Protein AF-A0A7W0ARV0-F1 (afdb_monomer_lite)

pLDDT: mean 85.81, std 12.89, range [47.56, 97.88]

Secondary structure (DSSP, 8-state):
--HHHHHHT-TTTT---------HHHHHHHHHHHHHHTS-HHHHHHHHHHHHHHHHHHHHHHHHHHHHHHHHHHHHHHHHH--

Sequence (83 aa):
MNRYERISNNKNAGKTFVRAKVTELQKEQLETLAEINGTSKDELLNEVVINFIEFNLEAIGKYEDEIQKVKSEAKANINKKVF

Foldseek 3Di:
DDPVVVQVPPPCVPPDADDDDDDPVVVVVLVVVCVVVVHDSRVSVVVVVVVVVVVVVVVVVVVVVVVVVVVVVVVVVVVVVVD

Structure (mmCIF, N/CA/C/O backbone):
data_AF-A0A7W0ARV0-F1
#
_entry.id   AF-A0A7W0ARV0-F1
#
loop_
_atom_site.group_PDB
_atom_site.id
_atom_site.type_symbol
_atom_site.label_atom_id
_atom_site.label_alt_id
_atom_site.label_comp_id
_atom_site.label_asym_id
_atom_site.label_entity_id
_atom_site.label_seq_id
_atom_site.pdbx_PDB_ins_code
_atom_site.Cartn_x
_atom_site.Cartn_y
_atom_site.Cartn_z
_atom_site.occupancy
_atom_site.B_iso_or_equiv
_atom_site.auth_seq_id
_atom_site.auth_comp_id
_atom_site.auth_asym_id
_atom_site.auth_atom_id
_atom_site.pdbx_PDB_model_num
ATOM 1 N N . MET A 1 1 ? 1.032 5.982 -42.679 1.00 58.12 1 MET A N 1
ATOM 2 C CA . MET A 1 1 ? 0.388 5.324 -41.523 1.00 58.12 1 MET A CA 1
ATOM 3 C C . MET A 1 1 ? -0.850 6.109 -41.115 1.00 58.12 1 MET A C 1
ATOM 5 O O . MET A 1 1 ? -0.748 7.295 -40.802 1.00 58.12 1 MET A O 1
ATOM 9 N N . ASN A 1 2 ? -2.008 5.465 -41.200 1.00 67.56 2 ASN A N 1
ATOM 10 C CA . ASN A 1 2 ? -3.343 6.025 -40.966 1.00 67.56 2 ASN A CA 1
ATOM 11 C C . ASN A 1 2 ? -3.612 6.194 -39.444 1.00 67.56 2 ASN A C 1
ATOM 13 O O . ASN A 1 2 ? -3.097 5.428 -38.634 1.00 67.56 2 ASN A O 1
ATOM 17 N N . ARG A 1 3 ? -4.412 7.194 -39.028 1.00 57.25 3 ARG A N 1
ATOM 18 C CA . ARG A 1 3 ? -4.851 7.394 -37.625 1.00 57.25 3 ARG A CA 1
ATOM 19 C C . ARG A 1 3 ? -5.453 6.134 -36.983 1.00 57.25 3 ARG A C 1
ATOM 21 O O . ARG A 1 3 ? -5.211 5.902 -35.804 1.00 57.25 3 ARG A O 1
ATOM 28 N N . TYR A 1 4 ? -6.175 5.320 -37.746 1.00 60.34 4 TYR A N 1
ATOM 29 C CA . TYR A 1 4 ? -6.751 4.059 -37.278 1.00 60.34 4 TYR A CA 1
ATOM 30 C C . TYR A 1 4 ? -5.676 2.999 -36.975 1.00 60.34 4 TYR A C 1
ATOM 32 O O . TYR A 1 4 ? -5.768 2.333 -35.948 1.00 60.34 4 TYR A O 1
ATOM 40 N N . GLU A 1 5 ? -4.598 2.929 -37.767 1.00 58.22 5 GLU A N 1
ATOM 41 C CA . GLU A 1 5 ? -3.448 2.043 -37.494 1.00 58.22 5 GLU A CA 1
ATOM 42 C C . GLU A 1 5 ? -2.653 2.481 -36.251 1.00 58.22 5 GLU A C 1
ATOM 44 O O . GLU A 1 5 ? -2.055 1.656 -35.563 1.00 58.22 5 GLU A O 1
ATOM 49 N N . ARG A 1 6 ? -2.639 3.786 -35.926 1.00 59.94 6 ARG A N 1
ATOM 50 C CA . ARG A 1 6 ? -1.976 4.288 -34.706 1.00 59.94 6 ARG A CA 1
ATOM 51 C C . ARG A 1 6 ? -2.706 3.877 -33.430 1.00 59.94 6 ARG A C 1
ATOM 53 O O . ARG A 1 6 ? -2.054 3.621 -32.424 1.00 59.94 6 ARG A O 1
ATOM 60 N N . ILE A 1 7 ? -4.039 3.845 -33.460 1.00 61.16 7 ILE A N 1
ATOM 61 C CA . ILE A 1 7 ? -4.857 3.464 -32.302 1.00 61.16 7 ILE A CA 1
ATOM 62 C C . ILE A 1 7 ? -4.827 1.942 -32.115 1.00 61.16 7 ILE A C 1
ATOM 64 O O . ILE A 1 7 ? -4.673 1.488 -30.984 1.00 61.16 7 ILE A O 1
ATOM 68 N N . SER A 1 8 ? -4.876 1.158 -33.201 1.00 63.06 8 SER A N 1
ATOM 69 C CA . SER A 1 8 ? -4.798 -0.310 -33.126 1.00 63.06 8 SER A CA 1
ATOM 70 C C . SER A 1 8 ? -3.440 -0.829 -32.635 1.00 63.06 8 SER A C 1
ATOM 72 O O . SER A 1 8 ? -3.382 -1.905 -32.053 1.00 63.06 8 SER A O 1
ATOM 74 N N . ASN A 1 9 ? -2.357 -0.062 -32.817 1.00 67.88 9 ASN A N 1
ATOM 75 C CA . ASN A 1 9 ? -1.008 -0.420 -32.357 1.00 67.88 9 ASN A CA 1
ATOM 76 C C . ASN A 1 9 ? -0.621 0.190 -30.996 1.00 67.88 9 ASN A C 1
ATOM 78 O O . ASN A 1 9 ? 0.526 0.056 -30.560 1.00 67.88 9 ASN A O 1
ATOM 82 N N . ASN A 1 10 ? -1.545 0.862 -30.302 1.00 75.75 10 ASN A N 1
ATOM 83 C CA . ASN A 1 10 ? -1.262 1.400 -28.977 1.00 75.75 10 ASN A CA 1
ATOM 84 C C . ASN A 1 10 ? -1.368 0.296 -27.910 1.00 75.75 10 ASN A C 1
ATOM 86 O O . ASN A 1 10 ? -2.454 0.009 -27.410 1.00 75.75 10 ASN A O 1
ATOM 90 N N . LYS A 1 11 ? -0.222 -0.262 -27.493 1.00 76.94 11 LYS A N 1
ATOM 91 C CA . LYS A 1 11 ? -0.116 -1.267 -26.409 1.00 76.94 11 LYS A CA 1
ATOM 92 C C . LYS A 1 11 ? -0.667 -0.805 -25.045 1.00 76.94 11 LYS A C 1
ATOM 94 O O . LYS A 1 11 ? -0.752 -1.616 -24.119 1.00 76.94 11 LYS A O 1
ATOM 99 N N . ASN A 1 12 ? -1.004 0.477 -24.911 1.00 74.31 12 ASN A N 1
ATOM 100 C CA . ASN A 1 12 ? -1.528 1.092 -23.694 1.00 74.31 12 ASN A CA 1
ATOM 101 C C . ASN A 1 12 ? -3.035 1.388 -23.761 1.00 74.31 12 ASN A C 1
ATOM 103 O O . ASN A 1 12 ? -3.588 1.900 -22.790 1.00 74.31 12 ASN A O 1
ATOM 107 N N . ALA A 1 13 ? -3.712 1.092 -24.876 1.00 79.75 13 ALA A N 1
ATOM 108 C CA . ALA A 1 13 ? -5.160 1.261 -24.971 1.00 79.75 13 ALA A CA 1
ATOM 109 C C . ALA A 1 13 ? -5.875 0.395 -23.913 1.00 79.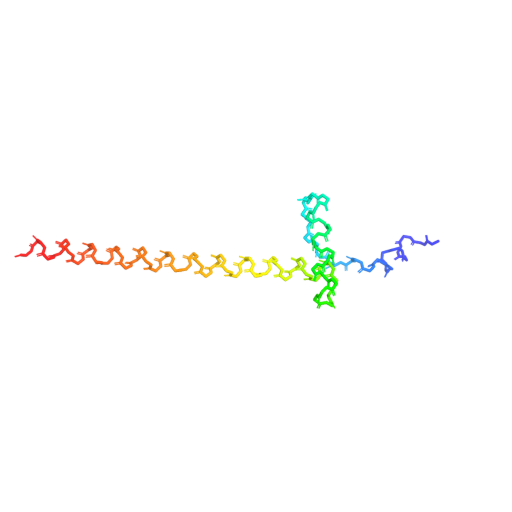75 13 ALA A C 1
ATOM 111 O O . ALA A 1 13 ? -5.607 -0.798 -23.802 1.00 79.75 13 ALA A O 1
ATOM 112 N N . GLY A 1 14 ? -6.759 1.009 -23.119 1.00 78.81 14 GLY A N 1
ATOM 113 C CA . GLY A 1 14 ? -7.510 0.333 -22.052 1.00 78.81 14 GLY A CA 1
ATOM 114 C C . GLY A 1 14 ? -6.750 0.107 -20.739 1.00 78.81 14 GLY A C 1
ATOM 115 O O . GLY A 1 14 ? -7.331 -0.441 -19.808 1.00 78.81 14 GLY A O 1
ATOM 116 N N . LYS A 1 15 ? -5.484 0.535 -20.628 1.00 78.75 15 LYS A N 1
ATOM 117 C CA . LYS A 1 15 ? -4.703 0.419 -19.386 1.00 78.75 15 LYS A CA 1
ATOM 118 C C . LYS A 1 15 ? -4.818 1.681 -18.531 1.00 78.75 15 LYS A C 1
ATOM 120 O O . LYS A 1 15 ? -4.712 2.796 -19.042 1.00 78.75 15 LYS A O 1
ATOM 125 N N . THR A 1 16 ? -4.977 1.502 -17.223 1.00 75.69 16 THR A N 1
ATOM 126 C CA . THR A 1 16 ? -4.886 2.564 -16.210 1.00 75.69 16 THR A CA 1
ATOM 127 C C . THR A 1 16 ? -3.531 2.503 -15.520 1.00 75.69 16 THR A C 1
ATOM 129 O O . THR A 1 16 ? -3.073 1.422 -15.166 1.00 75.69 16 THR A O 1
ATOM 132 N N . PHE A 1 17 ? -2.895 3.656 -15.318 1.00 72.94 17 PHE A N 1
ATOM 133 C CA . PHE A 1 17 ? -1.551 3.743 -14.748 1.00 72.94 17 PHE A CA 1
ATOM 134 C C . PHE A 1 17 ? -1.579 4.538 -13.448 1.00 72.94 17 PHE A C 1
ATOM 136 O O . PHE A 1 17 ? -2.106 5.654 -13.422 1.00 72.94 17 PHE A O 1
ATOM 143 N N . VAL A 1 18 ? -0.950 4.004 -12.403 1.00 70.94 18 VAL A N 1
ATOM 144 C CA . VAL A 1 18 ? -0.609 4.781 -11.210 1.00 70.94 18 VAL A CA 1
ATOM 145 C C . VAL A 1 18 ? 0.651 5.586 -11.520 1.00 70.94 18 VAL A C 1
ATOM 147 O O . VAL A 1 18 ? 1.641 5.046 -12.006 1.00 70.94 18 VAL A O 1
ATOM 150 N N . ARG A 1 19 ? 0.613 6.898 -11.273 1.00 79.81 19 ARG A N 1
ATOM 151 C CA . ARG A 1 19 ? 1.776 7.781 -11.412 1.00 79.81 19 ARG A CA 1
ATOM 152 C C . ARG A 1 19 ? 2.048 8.440 -10.075 1.00 79.81 19 ARG A C 1
ATOM 154 O O . ARG A 1 19 ? 1.171 9.105 -9.533 1.00 79.81 19 ARG A O 1
ATOM 161 N N . ALA A 1 20 ? 3.268 8.291 -9.581 1.00 80.81 20 ALA A N 1
ATOM 162 C CA . ALA A 1 20 ? 3.722 8.938 -8.363 1.00 80.81 20 ALA A CA 1
ATOM 163 C C . ALA A 1 20 ? 4.831 9.938 -8.689 1.00 80.81 20 ALA A C 1
ATOM 165 O O . ALA A 1 20 ? 5.690 9.685 -9.536 1.00 80.81 20 ALA A O 1
ATOM 166 N N . LYS A 1 21 ? 4.821 11.082 -8.003 1.00 89.12 21 LYS A N 1
ATOM 167 C CA . LYS A 1 21 ? 5.985 11.964 -7.973 1.00 89.12 21 LYS A CA 1
ATOM 168 C C . LYS A 1 21 ? 6.991 11.353 -7.003 1.00 89.12 21 LYS A C 1
ATOM 170 O O . LYS A 1 21 ? 6.696 11.254 -5.817 1.00 89.12 21 LYS A O 1
ATOM 175 N N . VAL A 1 22 ? 8.150 10.965 -7.518 1.00 86.75 22 VAL A N 1
ATOM 176 C CA . VAL A 1 22 ? 9.234 10.350 -6.745 1.00 86.75 22 VAL A CA 1
ATOM 177 C C . VAL A 1 22 ? 10.498 11.198 -6.835 1.00 86.75 22 VAL A C 1
ATOM 179 O O . VAL A 1 22 ? 10.671 11.964 -7.785 1.00 86.75 22 VAL A O 1
ATOM 182 N N . THR A 1 23 ? 11.367 11.091 -5.836 1.00 95.69 23 THR A N 1
ATOM 183 C CA . THR A 1 23 ? 12.737 11.615 -5.903 1.00 95.69 23 THR A CA 1
ATOM 184 C C . THR A 1 23 ? 13.640 10.670 -6.703 1.00 95.69 23 THR A C 1
ATOM 186 O O . THR A 1 23 ? 13.288 9.509 -6.913 1.00 95.69 23 THR A O 1
ATOM 189 N N . GLU A 1 24 ? 14.823 11.133 -7.127 1.00 95.62 24 GLU A N 1
ATOM 190 C CA . GLU A 1 24 ? 15.797 10.255 -7.805 1.00 95.62 24 GLU A CA 1
ATOM 191 C C . GLU A 1 24 ? 16.222 9.085 -6.909 1.00 95.62 24 GLU A C 1
ATOM 193 O O . GLU A 1 24 ? 16.231 7.946 -7.360 1.00 95.62 24 GLU A O 1
ATOM 198 N N . LEU A 1 25 ? 16.434 9.331 -5.611 1.00 96.00 25 LEU A N 1
ATOM 199 C CA . LEU A 1 25 ? 16.730 8.264 -4.652 1.00 96.00 25 LEU A CA 1
ATOM 200 C C . LEU A 1 25 ? 15.603 7.220 -4.588 1.00 96.00 25 LEU A C 1
ATOM 202 O O . LEU A 1 25 ? 15.864 6.024 -4.609 1.00 96.00 25 LEU A O 1
ATOM 206 N N . GLN A 1 26 ? 14.341 7.657 -4.540 1.00 91.88 26 GLN A N 1
ATOM 207 C CA . GLN A 1 26 ? 13.194 6.740 -4.529 1.00 91.88 26 GLN A CA 1
ATOM 208 C C . GLN A 1 26 ? 13.094 5.929 -5.823 1.00 91.88 26 GLN A C 1
ATOM 210 O O . GLN A 1 26 ? 12.681 4.772 -5.801 1.00 91.88 26 GLN A O 1
ATOM 215 N N . LYS A 1 27 ? 13.478 6.524 -6.953 1.00 91.38 27 LYS A N 1
ATOM 216 C CA . LYS A 1 27 ? 13.521 5.843 -8.245 1.00 91.38 27 LYS A CA 1
ATOM 217 C C . LYS A 1 27 ? 14.623 4.779 -8.288 1.00 91.38 27 LYS A C 1
ATOM 219 O O . LYS A 1 27 ? 14.340 3.668 -8.722 1.00 91.38 27 LYS A O 1
ATOM 224 N N . GLU A 1 28 ? 15.825 5.088 -7.801 1.00 94.38 28 GLU A N 1
ATOM 225 C CA . GLU A 1 28 ? 16.935 4.125 -7.677 1.00 94.38 28 GLU A CA 1
ATOM 226 C C . GLU A 1 28 ? 16.582 2.971 -6.731 1.00 94.38 28 GLU A C 1
ATOM 228 O O . GLU A 1 28 ? 16.845 1.805 -7.029 1.00 94.38 28 GLU A O 1
ATOM 233 N N . GLN A 1 29 ? 15.925 3.279 -5.611 1.00 94.06 29 GLN A N 1
ATOM 234 C CA . GLN A 1 29 ? 15.423 2.273 -4.677 1.00 94.06 29 GLN A CA 1
ATOM 235 C C . GLN A 1 29 ? 14.387 1.360 -5.336 1.00 94.06 29 GLN A C 1
ATOM 237 O O . GLN A 1 29 ? 14.497 0.143 -5.220 1.00 94.06 29 GLN A O 1
ATOM 242 N N . LEU A 1 30 ? 13.408 1.924 -6.054 1.00 91.56 30 LEU A N 1
ATOM 243 C CA . LEU A 1 30 ? 12.400 1.143 -6.776 1.00 91.56 30 LEU A CA 1
ATOM 244 C C . LEU A 1 30 ? 13.047 0.223 -7.821 1.00 91.56 30 LEU A C 1
ATOM 246 O O . LEU A 1 30 ? 12.639 -0.923 -7.965 1.00 91.56 30 LEU A O 1
ATOM 250 N N . GLU A 1 31 ? 14.049 0.720 -8.543 1.00 92.88 31 GLU A N 1
ATOM 251 C CA . GLU A 1 31 ? 14.784 -0.050 -9.549 1.00 92.88 31 GLU A CA 1
ATOM 252 C C . GLU A 1 31 ? 15.549 -1.215 -8.923 1.00 92.88 31 GLU A C 1
ATOM 254 O O . GLU A 1 31 ? 15.348 -2.359 -9.321 1.00 92.88 31 GLU A O 1
ATOM 259 N N . THR A 1 32 ? 16.313 -0.942 -7.866 1.00 96.50 32 THR A N 1
ATOM 260 C CA . THR A 1 32 ? 17.065 -1.964 -7.125 1.00 96.50 32 THR A CA 1
ATOM 261 C C . THR A 1 32 ? 16.137 -3.039 -6.553 1.00 96.50 32 THR A C 1
ATOM 263 O O . THR A 1 32 ? 16.415 -4.232 -6.647 1.00 96.50 32 THR A O 1
ATOM 266 N N . LEU A 1 33 ? 15.007 -2.635 -5.965 1.00 95.62 33 LEU A N 1
ATOM 267 C CA . LEU A 1 33 ? 14.028 -3.565 -5.400 1.00 95.62 33 LEU A CA 1
ATOM 268 C C . LEU A 1 33 ? 13.347 -4.413 -6.477 1.00 95.62 33 LEU A C 1
ATOM 270 O O . LEU A 1 33 ? 13.129 -5.604 -6.269 1.00 95.62 33 LEU A O 1
ATOM 274 N N . ALA A 1 34 ? 13.032 -3.821 -7.629 1.00 95.31 34 ALA A N 1
ATOM 275 C CA . ALA A 1 34 ? 12.411 -4.539 -8.735 1.00 95.31 34 ALA A CA 1
ATOM 276 C C . ALA A 1 34 ? 13.352 -5.622 -9.283 1.00 95.31 34 ALA A C 1
ATOM 278 O O . ALA A 1 34 ? 12.915 -6.749 -9.516 1.00 95.31 34 ALA A O 1
ATOM 279 N N . GLU A 1 35 ? 14.647 -5.308 -9.403 1.00 96.31 35 GLU A N 1
ATOM 280 C CA . GLU A 1 35 ? 15.687 -6.263 -9.799 1.00 96.31 35 GLU A CA 1
ATOM 281 C C . GLU A 1 35 ? 15.819 -7.424 -8.807 1.00 96.31 35 GLU A C 1
ATOM 283 O O . GLU A 1 35 ? 15.825 -8.582 -9.222 1.00 96.31 35 GLU A O 1
ATOM 288 N N . ILE A 1 36 ? 15.867 -7.130 -7.502 1.00 96.88 36 ILE A N 1
ATOM 289 C CA . ILE A 1 36 ? 15.938 -8.151 -6.443 1.00 96.88 36 ILE A CA 1
ATOM 290 C C . ILE A 1 36 ? 14.719 -9.081 -6.492 1.00 96.88 36 ILE A C 1
ATOM 292 O O . ILE A 1 36 ? 14.862 -10.294 -6.332 1.00 96.88 36 ILE A O 1
ATOM 296 N N . ASN A 1 37 ? 13.533 -8.526 -6.745 1.00 92.81 37 ASN A N 1
ATOM 297 C CA . ASN A 1 37 ? 12.283 -9.281 -6.780 1.00 92.81 37 ASN A CA 1
ATOM 298 C C . ASN A 1 37 ? 12.040 -9.999 -8.119 1.00 92.81 37 ASN A C 1
ATOM 300 O O . ASN A 1 37 ? 11.090 -10.770 -8.230 1.00 92.81 37 ASN A O 1
ATOM 304 N N . GLY A 1 38 ? 12.871 -9.763 -9.142 1.00 95.50 38 GLY A N 1
ATOM 305 C CA . GLY A 1 38 ? 12.662 -10.314 -10.484 1.00 95.50 38 GLY A CA 1
ATOM 306 C C . GLY A 1 38 ? 11.389 -9.797 -11.168 1.00 95.50 38 GLY A C 1
ATOM 307 O O . GLY A 1 38 ? 10.854 -10.463 -12.054 1.00 95.50 38 GLY A O 1
ATOM 308 N N . THR A 1 39 ? 10.897 -8.627 -10.757 1.00 94.31 39 THR A N 1
ATOM 309 C CA . THR A 1 39 ? 9.670 -7.987 -11.259 1.00 94.31 39 THR A CA 1
ATOM 310 C C . THR A 1 39 ? 9.996 -6.718 -12.038 1.00 94.31 39 THR A C 1
ATOM 312 O O . THR A 1 39 ? 11.055 -6.120 -11.856 1.00 94.31 39 THR A O 1
ATOM 315 N N . SER A 1 40 ? 9.076 -6.232 -12.868 1.00 91.50 40 SER A N 1
ATOM 316 C CA . SER A 1 40 ? 9.197 -4.878 -13.415 1.00 91.50 40 SER A CA 1
ATOM 317 C C . SER A 1 40 ? 8.901 -3.805 -12.356 1.00 91.50 40 SER A C 1
ATOM 319 O O . SER A 1 40 ? 8.181 -4.036 -11.386 1.00 91.50 40 SER A O 1
ATOM 321 N N . LYS A 1 41 ? 9.410 -2.584 -12.572 1.00 88.81 41 LYS A N 1
ATOM 322 C CA . LYS A 1 41 ? 9.120 -1.420 -11.711 1.00 88.81 41 LYS A CA 1
ATOM 323 C C . LYS A 1 41 ? 7.619 -1.135 -11.585 1.00 88.81 41 LYS A C 1
ATOM 325 O O . LYS A 1 41 ? 7.165 -0.748 -10.512 1.00 88.81 41 LYS A O 1
ATOM 330 N N . A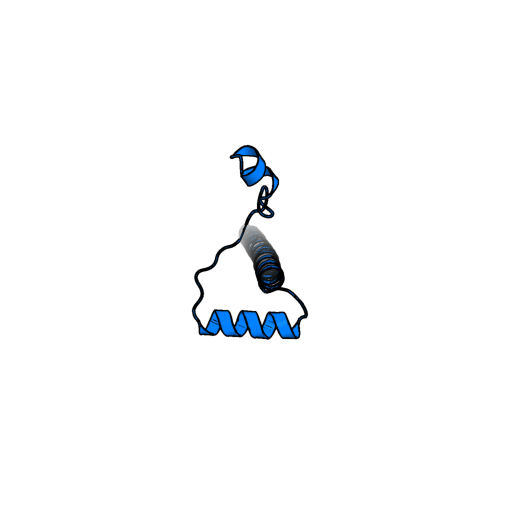SP A 1 42 ? 6.864 -1.336 -12.665 1.00 85.31 42 ASP A N 1
ATOM 331 C CA . ASP A 1 42 ? 5.416 -1.112 -12.686 1.00 85.31 42 ASP A CA 1
ATOM 332 C C . ASP A 1 42 ? 4.674 -2.175 -11.863 1.00 85.31 42 ASP A C 1
ATOM 334 O O . ASP A 1 42 ? 3.756 -1.838 -11.116 1.00 85.31 42 ASP A O 1
ATOM 338 N N . GLU A 1 43 ? 5.086 -3.444 -11.957 1.00 88.19 43 GLU A N 1
ATOM 339 C CA . GLU A 1 43 ? 4.533 -4.537 -11.145 1.00 88.19 43 GLU A CA 1
ATOM 340 C C . GLU A 1 43 ? 4.838 -4.333 -9.663 1.00 88.19 43 GLU A C 1
ATOM 342 O O . GLU A 1 43 ? 3.921 -4.399 -8.846 1.00 88.19 43 GLU A O 1
ATOM 347 N N . LEU A 1 44 ? 6.087 -3.990 -9.331 1.00 91.31 44 LEU A N 1
ATOM 348 C CA . LEU A 1 44 ? 6.483 -3.699 -7.957 1.00 91.31 44 LEU A CA 1
ATOM 349 C C . LEU A 1 44 ? 5.692 -2.518 -7.385 1.00 91.31 44 LEU A C 1
ATOM 351 O O . LEU A 1 44 ? 5.190 -2.585 -6.266 1.00 91.31 44 LEU A O 1
ATOM 355 N N . LEU A 1 45 ? 5.553 -1.427 -8.145 1.00 87.75 45 LEU A N 1
ATOM 356 C CA . LEU A 1 45 ? 4.787 -0.267 -7.694 1.00 87.75 45 LEU A CA 1
ATOM 357 C C . LEU A 1 45 ? 3.308 -0.620 -7.487 1.00 87.75 45 LEU A C 1
ATOM 359 O O . LEU A 1 45 ? 2.698 -0.156 -6.525 1.00 87.75 45 LEU A O 1
ATOM 363 N N . ASN A 1 46 ? 2.737 -1.443 -8.366 1.00 87.19 46 ASN A N 1
ATOM 364 C CA . ASN A 1 46 ? 1.367 -1.920 -8.223 1.00 87.19 46 ASN A CA 1
ATOM 365 C C . ASN A 1 46 ? 1.191 -2.777 -6.959 1.00 87.19 46 ASN A C 1
ATOM 367 O O . ASN A 1 46 ? 0.241 -2.562 -6.210 1.00 87.19 46 ASN A O 1
ATOM 371 N N . GLU A 1 47 ? 2.122 -3.689 -6.683 1.00 89.44 47 GLU A N 1
ATOM 372 C CA . GLU A 1 47 ? 2.115 -4.521 -5.474 1.00 89.44 47 GLU A CA 1
ATOM 373 C C . GLU A 1 47 ? 2.221 -3.675 -4.198 1.00 89.44 47 GLU A C 1
ATOM 375 O O . GLU A 1 47 ? 1.424 -3.832 -3.274 1.00 89.44 47 GLU A O 1
ATOM 380 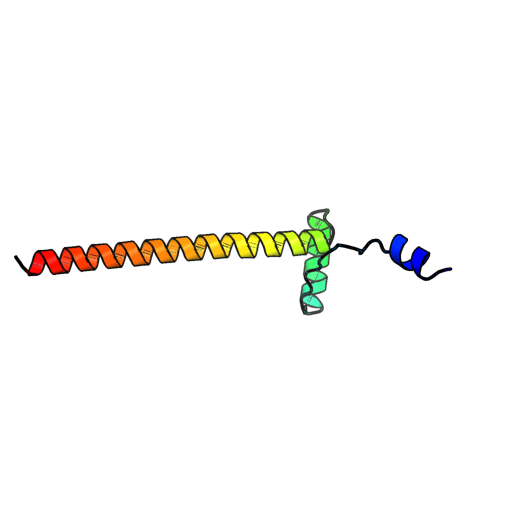N N . VAL A 1 48 ? 3.146 -2.710 -4.168 1.00 88.75 48 VAL A N 1
ATOM 381 C CA . VAL A 1 48 ? 3.301 -1.785 -3.035 1.00 88.75 48 VAL A CA 1
ATOM 382 C C . VAL A 1 48 ? 2.004 -1.018 -2.768 1.00 88.75 48 VAL A C 1
ATOM 384 O O . VAL A 1 48 ? 1.613 -0.859 -1.612 1.00 88.75 48 VAL A O 1
ATOM 387 N N . VAL A 1 49 ? 1.319 -0.557 -3.819 1.00 89.06 49 VAL A N 1
ATOM 388 C CA . VAL A 1 49 ? 0.042 0.159 -3.685 1.00 89.06 49 VAL A CA 1
ATOM 389 C C . VAL A 1 49 ? -1.062 -0.756 -3.151 1.00 89.06 49 VAL A C 1
ATOM 391 O O . VAL A 1 49 ? -1.797 -0.331 -2.260 1.00 89.06 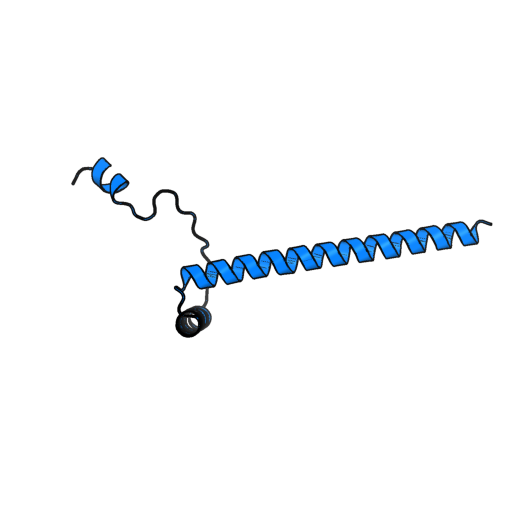49 VAL A O 1
ATOM 394 N N . ILE A 1 50 ? -1.170 -1.993 -3.647 1.00 91.94 50 ILE A N 1
ATOM 395 C CA . ILE A 1 50 ? -2.145 -2.979 -3.152 1.00 91.94 50 ILE A CA 1
ATOM 396 C C . ILE A 1 50 ? -1.914 -3.237 -1.663 1.00 91.94 50 ILE A C 1
ATOM 398 O O . ILE A 1 50 ? -2.821 -3.017 -0.861 1.00 91.94 50 ILE A O 1
ATOM 402 N N . ASN A 1 51 ? -0.682 -3.580 -1.284 1.00 93.44 51 ASN A N 1
ATOM 403 C CA . ASN A 1 51 ? -0.323 -3.885 0.100 1.00 93.44 51 ASN A CA 1
ATOM 404 C C . ASN A 1 51 ? -0.571 -2.691 1.029 1.00 93.44 51 ASN A C 1
ATOM 406 O O . ASN A 1 51 ? -1.061 -2.856 2.145 1.00 93.44 51 ASN A O 1
ATOM 410 N N . PHE A 1 52 ? -0.271 -1.471 0.571 1.00 92.94 52 PHE A N 1
ATOM 411 C CA . PHE A 1 52 ? -0.566 -0.260 1.330 1.00 92.94 52 PHE A CA 1
ATOM 412 C C . PHE A 1 52 ? -2.071 -0.095 1.569 1.00 92.94 52 PHE A C 1
ATOM 414 O O . PHE A 1 52 ? -2.480 0.204 2.692 1.00 92.94 52 PHE A O 1
ATOM 421 N N . ILE A 1 53 ? -2.902 -0.282 0.540 1.00 94.25 53 ILE A N 1
ATOM 422 C CA . ILE A 1 53 ? -4.360 -0.157 0.662 1.00 94.25 53 ILE A CA 1
ATOM 423 C C . ILE A 1 53 ? -4.911 -1.230 1.604 1.00 94.25 53 ILE A C 1
ATOM 425 O O . ILE A 1 53 ? -5.643 -0.893 2.532 1.00 94.25 53 ILE A O 1
ATOM 429 N N . GLU A 1 54 ? -4.538 -2.493 1.404 1.00 96.94 54 GLU A N 1
ATOM 430 C CA . GLU A 1 54 ? -5.011 -3.620 2.215 1.00 96.94 54 GLU A CA 1
ATOM 431 C C . GLU A 1 54 ? -4.646 -3.448 3.691 1.00 96.94 54 GLU A C 1
ATOM 433 O O . GLU A 1 54 ? -5.521 -3.528 4.556 1.00 96.94 54 GLU A O 1
ATOM 438 N N . PHE A 1 55 ? -3.388 -3.102 3.977 1.00 97.25 55 PHE A N 1
ATOM 439 C CA . PHE A 1 55 ? -2.924 -2.857 5.341 1.00 97.25 55 PHE A CA 1
ATOM 440 C C . PHE A 1 55 ? -3.708 -1.731 6.028 1.00 97.25 55 PHE A C 1
ATOM 442 O O . PHE A 1 55 ? -4.109 -1.856 7.186 1.00 97.25 55 PHE A O 1
ATOM 449 N N . ASN A 1 56 ? -3.948 -0.621 5.323 1.00 97.12 56 ASN A N 1
ATOM 450 C CA . ASN A 1 56 ? -4.677 0.508 5.900 1.00 97.12 56 ASN A CA 1
ATOM 451 C C . ASN A 1 56 ? -6.167 0.198 6.094 1.00 97.12 56 ASN A C 1
ATOM 453 O O . ASN A 1 56 ? -6.741 0.628 7.092 1.00 97.12 56 ASN A O 1
ATOM 457 N N . LEU A 1 57 ? -6.795 -0.560 5.190 1.00 97.75 57 LEU A N 1
ATOM 458 C CA . LEU A 1 57 ? -8.181 -1.005 5.363 1.00 97.75 57 LEU A CA 1
ATOM 459 C C . LEU A 1 57 ? -8.325 -1.913 6.589 1.00 97.75 57 LEU A C 1
ATOM 461 O O . LEU A 1 57 ? -9.251 -1.731 7.379 1.00 97.75 57 LEU A O 1
ATOM 465 N N . GLU A 1 58 ? -7.385 -2.839 6.790 1.00 97.69 58 GLU A N 1
ATOM 466 C CA . GLU A 1 58 ? -7.363 -3.693 7.979 1.00 97.69 58 GLU A CA 1
ATOM 467 C C . GLU A 1 58 ? -7.182 -2.866 9.262 1.00 97.69 58 GLU A C 1
ATOM 469 O O . GLU A 1 58 ? -7.886 -3.081 10.251 1.00 97.69 58 GLU A O 1
ATOM 474 N N . ALA A 1 59 ? -6.266 -1.893 9.249 1.00 97.44 59 ALA A N 1
ATOM 475 C CA . ALA A 1 59 ? -6.038 -1.008 10.387 1.00 97.44 59 ALA A CA 1
ATOM 476 C C . ALA A 1 59 ? -7.290 -0.188 10.742 1.00 97.44 59 ALA A C 1
ATOM 478 O O . ALA A 1 59 ? -7.647 -0.099 11.915 1.00 97.44 59 ALA A O 1
ATOM 479 N N . ILE A 1 60 ? -7.989 0.361 9.741 1.00 97.62 60 ILE A N 1
ATOM 480 C CA . ILE A 1 60 ? -9.250 1.089 9.943 1.00 97.62 60 ILE A CA 1
ATOM 481 C C . ILE A 1 60 ? -10.298 0.184 10.596 1.00 97.62 60 ILE A C 1
ATOM 483 O O . ILE A 1 60 ? -10.886 0.585 11.598 1.00 97.62 60 ILE A O 1
ATOM 487 N N . GLY A 1 61 ? -10.480 -1.042 10.095 1.00 97.88 61 GLY A N 1
ATOM 488 C CA . GLY A 1 61 ? -11.430 -1.995 10.677 1.00 97.88 61 GLY A CA 1
ATOM 489 C C . GLY A 1 61 ? -11.137 -2.291 12.152 1.00 97.88 61 GLY A C 1
ATOM 490 O O . GLY A 1 61 ? -12.037 -2.246 12.988 1.00 97.88 61 GLY A O 1
ATOM 491 N N . LYS A 1 62 ? -9.859 -2.483 12.506 1.00 97.75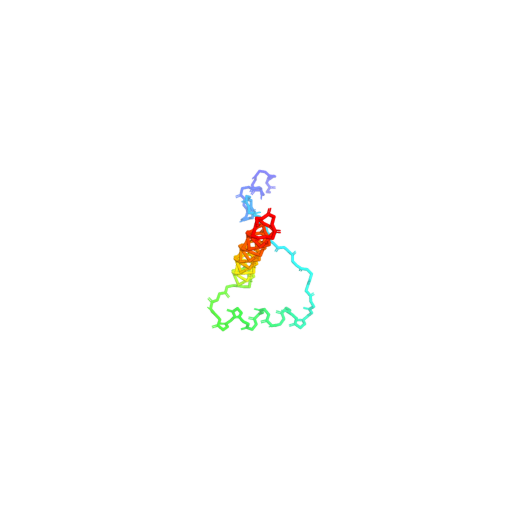 62 LYS A N 1
ATOM 492 C CA . LYS A 1 62 ? -9.445 -2.677 13.908 1.00 97.75 62 LYS A CA 1
ATOM 493 C C . LYS A 1 62 ? -9.788 -1.473 14.785 1.00 97.75 62 LYS A C 1
ATOM 495 O O . LYS A 1 62 ? -10.291 -1.651 15.893 1.00 97.75 62 LYS A O 1
ATOM 500 N N . TYR A 1 63 ? -9.560 -0.254 14.297 1.00 97.50 63 TYR A N 1
ATOM 501 C CA . TYR A 1 63 ? -9.921 0.953 15.042 1.00 97.50 63 TYR A CA 1
ATOM 502 C C . TYR A 1 63 ? -11.434 1.098 15.225 1.00 97.50 63 TYR A C 1
ATOM 504 O O . TYR A 1 63 ? -11.886 1.498 16.299 1.00 97.50 63 TYR A O 1
ATOM 512 N N . GLU A 1 64 ? -12.231 0.759 14.212 1.00 97.38 64 GLU A N 1
ATOM 513 C CA . GLU A 1 64 ? -13.691 0.770 14.324 1.00 97.38 64 GLU A CA 1
ATOM 514 C C . GLU A 1 64 ? -14.183 -0.212 15.395 1.00 97.38 64 GLU A C 1
ATOM 516 O O . GLU A 1 64 ? -15.003 0.166 16.241 1.00 97.38 64 GLU A O 1
ATOM 521 N N . ASP A 1 65 ? -13.634 -1.427 15.424 1.00 97.31 65 ASP A N 1
ATOM 522 C CA . ASP A 1 65 ? -13.960 -2.446 16.425 1.00 97.31 65 ASP A CA 1
ATOM 523 C C . ASP A 1 65 ? -13.597 -1.995 17.848 1.00 97.31 65 ASP A C 1
ATOM 525 O O . ASP A 1 65 ? -14.405 -2.118 18.778 1.00 97.31 65 ASP A O 1
ATOM 529 N N . GLU A 1 66 ? -12.408 -1.415 18.031 1.00 97.38 66 GLU A N 1
ATOM 530 C CA . GLU A 1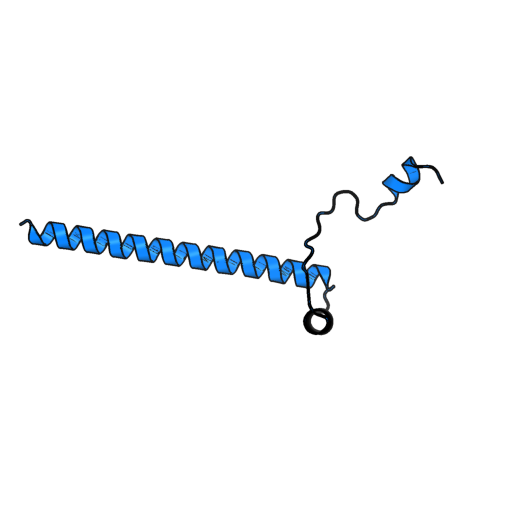 66 ? -11.970 -0.861 19.316 1.00 97.38 66 GLU A CA 1
ATOM 531 C C . GLU A 1 66 ? -12.906 0.254 19.801 1.00 97.38 66 GLU A C 1
ATOM 533 O O . GLU A 1 66 ? -13.332 0.257 20.962 1.00 97.38 66 GLU A O 1
ATOM 538 N N . ILE A 1 67 ? -13.305 1.164 18.907 1.00 97.12 67 ILE A N 1
ATOM 539 C CA . ILE A 1 67 ? -14.253 2.239 19.219 1.00 97.12 67 ILE A CA 1
ATOM 540 C C . ILE A 1 67 ? -15.612 1.663 19.640 1.00 97.12 67 ILE A C 1
ATOM 542 O O . ILE A 1 67 ? -16.198 2.123 20.629 1.00 97.12 67 ILE A O 1
ATOM 546 N N . GLN A 1 68 ? -16.134 0.655 18.933 1.00 96.38 68 GLN A N 1
ATOM 547 C CA . GLN A 1 68 ? -17.417 0.033 19.286 1.00 96.38 68 GLN A CA 1
ATOM 548 C C . GLN A 1 68 ? -17.360 -0.698 20.625 1.00 96.38 68 GLN A C 1
ATOM 550 O O . GLN A 1 68 ? -18.314 -0.617 21.413 1.00 96.38 68 GLN A O 1
ATOM 555 N N . LYS A 1 69 ? -16.243 -1.369 20.919 1.00 96.50 69 LYS A N 1
ATOM 556 C CA . LYS A 1 69 ? -16.017 -2.023 22.208 1.00 96.50 69 LYS A CA 1
ATOM 557 C C . LYS A 1 69 ? -16.049 -1.007 23.348 1.00 96.50 69 LYS A C 1
ATOM 559 O O . LYS A 1 69 ? -16.863 -1.149 24.262 1.00 96.50 69 LYS A O 1
ATOM 564 N N . VAL A 1 70 ? -15.265 0.069 23.247 1.00 95.44 70 VAL A N 1
ATOM 565 C CA . VAL A 1 70 ? -15.229 1.146 24.254 1.00 95.44 70 VAL A CA 1
ATOM 566 C C . VAL A 1 70 ? -16.610 1.778 24.440 1.00 95.44 70 VAL A C 1
ATOM 568 O O . VAL A 1 70 ? -17.064 1.985 25.567 1.00 95.44 70 VAL A O 1
ATOM 571 N N . LYS A 1 71 ? -17.337 2.041 23.347 1.00 94.56 71 LYS A N 1
ATOM 572 C CA . LYS A 1 71 ? -18.700 2.592 23.398 1.00 94.56 71 LYS A CA 1
ATOM 573 C C . LYS A 1 71 ? -19.680 1.658 24.114 1.00 94.56 71 LYS A C 1
ATOM 575 O O . LYS A 1 71 ? -20.550 2.129 24.850 1.00 94.56 71 LYS A O 1
ATOM 580 N N . SER A 1 72 ? -19.553 0.352 23.905 1.00 92.88 72 SER A N 1
ATOM 581 C CA . SER A 1 72 ? -20.406 -0.662 24.534 1.00 92.88 72 SER A CA 1
ATOM 582 C C . SER A 1 72 ? -20.113 -0.798 26.029 1.00 92.88 72 SER A C 1
ATOM 584 O O . SER A 1 72 ? -21.041 -0.808 26.838 1.00 92.88 72 SER A O 1
ATOM 586 N N . GLU A 1 73 ? -18.836 -0.804 26.412 1.00 94.06 73 GLU A N 1
ATOM 587 C CA . GLU A 1 73 ? -18.399 -0.813 27.813 1.00 94.06 73 GLU A CA 1
ATOM 588 C C . GLU A 1 73 ? -18.848 0.453 28.555 1.00 94.06 73 GLU A C 1
ATOM 590 O O . GLU A 1 73 ? -19.385 0.372 29.662 1.00 94.06 73 GLU A O 1
ATOM 595 N N . ALA A 1 74 ? -18.717 1.626 27.926 1.00 90.62 74 ALA A N 1
ATOM 596 C CA . ALA A 1 74 ? -19.193 2.888 28.486 1.00 90.62 74 ALA A CA 1
ATOM 597 C C . ALA A 1 74 ? -20.709 2.865 28.739 1.00 90.62 74 ALA A C 1
ATOM 599 O O . ALA A 1 74 ? -21.157 3.229 29.828 1.00 90.62 74 ALA A O 1
ATOM 600 N N . LYS A 1 75 ? -21.506 2.377 27.776 1.00 89.88 75 LYS A N 1
ATOM 601 C CA . LYS A 1 75 ? -22.959 2.202 27.946 1.00 89.88 75 LYS A CA 1
ATOM 602 C C . LYS A 1 75 ? -23.296 1.242 29.088 1.00 89.88 75 LYS A C 1
ATOM 604 O O . LYS A 1 75 ? -24.168 1.548 29.898 1.00 89.88 75 LYS A O 1
ATOM 609 N N . ALA A 1 76 ? -22.602 0.107 29.181 1.00 87.94 76 ALA A N 1
ATOM 610 C CA . ALA A 1 76 ? -22.816 -0.863 30.254 1.00 87.94 76 ALA A CA 1
ATOM 611 C C . ALA A 1 76 ? -22.506 -0.266 31.638 1.00 87.94 76 ALA A C 1
ATOM 613 O O . ALA A 1 76 ? -23.251 -0.488 32.592 1.00 87.94 76 ALA A O 1
ATOM 614 N N . ASN A 1 77 ? -21.444 0.535 31.741 1.00 83.81 77 ASN A N 1
ATOM 615 C CA . ASN A 1 77 ? -21.055 1.207 32.980 1.00 83.81 77 ASN A CA 1
ATOM 616 C C . ASN A 1 77 ? -22.027 2.319 33.390 1.00 83.81 77 ASN A C 1
ATOM 618 O O . ASN A 1 77 ? -22.280 2.487 34.581 1.00 83.81 77 ASN A O 1
ATOM 622 N N . ILE A 1 78 ? -22.592 3.056 32.429 1.00 83.38 78 ILE A N 1
ATOM 623 C CA . ILE A 1 78 ? -23.659 4.028 32.703 1.00 83.38 78 ILE A CA 1
ATOM 624 C C . ILE A 1 78 ? -24.891 3.299 33.241 1.00 83.38 78 ILE A C 1
ATOM 626 O O . ILE A 1 78 ? -25.388 3.660 34.301 1.00 83.38 78 ILE A O 1
ATOM 630 N N . ASN A 1 79 ? -25.329 2.227 32.576 1.00 73.19 79 ASN A N 1
ATOM 631 C CA . ASN A 1 79 ? -26.499 1.464 33.012 1.00 73.19 79 ASN A CA 1
ATOM 632 C C . ASN A 1 79 ? -26.318 0.876 34.420 1.00 73.19 79 ASN A C 1
ATOM 634 O O . ASN A 1 79 ? -27.255 0.904 35.205 1.00 73.19 79 ASN A O 1
ATOM 638 N N . LYS A 1 80 ? -25.113 0.417 34.782 1.00 73.00 80 LYS A N 1
ATOM 639 C CA . LYS A 1 80 ? -24.803 -0.077 36.137 1.00 73.00 80 LYS A CA 1
ATOM 640 C C . LYS A 1 80 ? -24.825 0.990 37.238 1.00 73.00 80 LYS A C 1
ATOM 642 O O . LYS A 1 80 ? -24.908 0.615 38.395 1.00 73.00 80 LYS A O 1
ATOM 647 N N . LYS A 1 81 ? -24.694 2.280 36.910 1.00 61.25 81 LYS A N 1
ATOM 648 C CA . LYS A 1 81 ? -24.750 3.385 37.889 1.00 61.25 81 LYS A CA 1
ATOM 649 C C . LYS A 1 81 ? -26.162 3.939 38.106 1.00 61.25 81 LYS A C 1
ATOM 651 O O . LYS A 1 81 ? -26.343 4.777 38.981 1.00 61.25 81 LYS A O 1
ATOM 656 N N . VAL A 1 82 ? -27.123 3.545 37.268 1.00 57.41 82 VAL A N 1
ATOM 657 C CA . VAL A 1 82 ? -28.512 4.041 37.290 1.00 57.41 82 VAL A CA 1
ATOM 658 C C . VAL A 1 82 ? -29.452 3.086 38.052 1.00 57.41 82 VAL A C 1
ATOM 660 O O . VAL A 1 82 ? -30.599 3.440 38.309 1.00 57.41 82 VAL A O 1
ATOM 663 N N . PHE A 1 83 ? -28.954 1.919 38.472 1.00 47.56 83 PHE A N 1
ATOM 664 C CA . PHE A 1 83 ? -29.591 0.995 39.419 1.00 47.56 83 PHE A CA 1
ATOM 665 C C . PHE A 1 83 ? -28.780 0.935 40.715 1.00 47.56 83 PHE A C 1
ATOM 667 O O . PHE A 1 83 ? -29.382 0.583 41.752 1.00 47.56 83 PHE A O 1
#

Radius of gyration: 24.44 Å; chains: 1; bounding box: 47×22×81 Å

Organism: Streptococcus porcinus (NCBI:txid1340)